Protein AF-A0A0D3DLN2-F1 (afdb_monomer_lite)

Sequence (65 aa):
MFLSASPVPQTGVSGVRHSTFGSLRLGRSSHSIASGLLCFWDSLNFKKDREFMGITILFLDENIP

pLDDT: mean 73.66, std 16.6, range [37.56, 92.44]

Structure (mmCIF, N/CA/C/O backbone):
data_AF-A0A0D3DLN2-F1
#
_entry.id   AF-A0A0D3DLN2-F1
#
loop_
_atom_site.group_PDB
_atom_site.id
_atom_site.type_symbol
_atom_site.label_atom_id
_atom_site.label_alt_id
_atom_site.label_comp_id
_atom_site.label_asym_id
_atom_site.label_entity_id
_atom_site.label_seq_id
_atom_site.pdbx_PDB_ins_code
_atom_site.Cartn_x
_atom_site.Cartn_y
_atom_site.Cartn_z
_atom_site.occupancy
_atom_site.B_iso_or_equiv
_atom_site.auth_seq_id
_atom_site.auth_comp_id
_atom_site.auth_asym_id
_atom_site.auth_atom_id
_atom_site.pdbx_PDB_model_num
ATOM 1 N N . MET A 1 1 ? 2.962 25.528 2.771 1.00 37.56 1 MET A N 1
ATOM 2 C CA . MET A 1 1 ? 4.194 24.832 2.340 1.00 37.56 1 MET A CA 1
ATOM 3 C C . MET A 1 1 ? 3.772 23.456 1.849 1.00 37.56 1 MET A C 1
ATOM 5 O O . MET A 1 1 ? 3.214 22.716 2.644 1.00 37.56 1 MET A O 1
ATOM 9 N N . PHE A 1 2 ? 3.926 23.153 0.559 1.00 39.19 2 PHE A N 1
ATOM 10 C CA . PHE A 1 2 ? 3.611 21.832 0.000 1.00 39.19 2 PHE A CA 1
ATOM 11 C C . PHE A 1 2 ? 4.925 21.069 -0.185 1.00 39.19 2 PHE A C 1
ATOM 13 O O . PHE A 1 2 ? 5.802 21.532 -0.911 1.00 39.19 2 PHE A O 1
ATOM 20 N N . LEU A 1 3 ? 5.087 19.940 0.507 1.00 40.97 3 LEU A N 1
ATOM 21 C CA . LEU A 1 3 ? 6.226 19.046 0.308 1.00 40.97 3 LEU A CA 1
ATOM 22 C C . LEU A 1 3 ? 5.955 18.215 -0.949 1.00 40.97 3 LEU A C 1
ATOM 24 O O . LEU A 1 3 ? 5.187 17.259 -0.919 1.00 40.97 3 LEU A O 1
ATOM 28 N N . SER A 1 4 ? 6.556 18.617 -2.067 1.00 50.16 4 SER A N 1
ATOM 29 C CA . SER A 1 4 ? 6.579 17.822 -3.294 1.00 50.16 4 SER A CA 1
ATOM 30 C C . SER A 1 4 ? 7.566 16.669 -3.111 1.00 50.16 4 SER A C 1
ATOM 32 O O . SER A 1 4 ? 8.777 16.872 -3.202 1.00 50.16 4 SER A O 1
ATOM 34 N N . ALA A 1 5 ? 7.066 15.464 -2.843 1.00 46.81 5 ALA A N 1
ATOM 35 C CA . ALA A 1 5 ? 7.878 14.254 -2.884 1.00 46.81 5 ALA A CA 1
ATOM 36 C C . ALA A 1 5 ? 8.119 13.876 -4.353 1.00 46.81 5 ALA A C 1
ATOM 38 O O . ALA A 1 5 ? 7.259 13.294 -5.008 1.00 46.81 5 ALA A O 1
ATOM 39 N N . SER A 1 6 ? 9.275 14.268 -4.887 1.00 39.91 6 SER A N 1
ATOM 40 C CA . SER A 1 6 ? 9.717 13.827 -6.212 1.00 39.91 6 SER A CA 1
ATOM 41 C C . SER A 1 6 ? 10.169 12.363 -6.122 1.00 39.91 6 SER A C 1
ATOM 43 O O . SER A 1 6 ? 10.995 12.064 -5.253 1.00 39.91 6 SER A O 1
ATOM 45 N N . PRO A 1 7 ? 9.670 11.437 -6.962 1.00 55.12 7 PRO A N 1
ATOM 46 C CA . PRO A 1 7 ? 10.166 10.071 -6.959 1.00 55.12 7 PRO A CA 1
ATOM 47 C C . PRO A 1 7 ? 11.591 10.083 -7.520 1.00 55.12 7 PRO A C 1
ATOM 49 O O . PRO A 1 7 ? 11.829 10.487 -8.657 1.00 55.12 7 PRO A O 1
ATOM 52 N N . VAL A 1 8 ? 12.558 9.682 -6.695 1.00 53.09 8 VAL A N 1
ATOM 53 C CA . VAL A 1 8 ? 13.935 9.455 -7.143 1.00 53.09 8 VAL A CA 1
ATOM 54 C C . VAL A 1 8 ? 13.914 8.279 -8.124 1.00 53.09 8 VAL A C 1
ATOM 56 O O . VAL A 1 8 ? 13.450 7.204 -7.740 1.00 53.09 8 VAL A O 1
ATOM 59 N N . PRO A 1 9 ? 14.429 8.424 -9.358 1.00 50.06 9 PRO A N 1
ATOM 60 C CA . PRO A 1 9 ? 14.595 7.288 -10.251 1.00 50.06 9 PRO A CA 1
ATOM 61 C C . PRO A 1 9 ? 15.638 6.346 -9.644 1.00 50.06 9 PRO A C 1
ATOM 63 O O . PRO A 1 9 ? 16.816 6.693 -9.549 1.00 50.06 9 PRO A O 1
ATOM 66 N N . GLN A 1 10 ? 15.225 5.153 -9.213 1.00 54.56 10 GLN A N 1
ATOM 67 C CA . GLN A 1 10 ? 16.146 4.110 -8.758 1.00 54.56 10 GLN A CA 1
ATOM 68 C C . GLN A 1 10 ? 16.801 3.412 -9.955 1.00 54.56 10 GLN A C 1
ATOM 70 O O . GLN A 1 10 ? 16.673 2.211 -10.167 1.00 54.56 10 GLN A O 1
ATOM 75 N N . THR A 1 11 ? 17.549 4.161 -10.756 1.00 54.81 11 THR A N 1
ATOM 76 C CA . THR A 1 11 ? 18.517 3.568 -11.674 1.00 54.81 11 THR A CA 1
ATOM 77 C C . THR A 1 11 ? 19.786 3.249 -10.887 1.00 54.81 11 THR A C 1
ATOM 79 O O . THR A 1 11 ? 20.572 4.150 -10.608 1.00 54.81 11 THR A O 1
ATOM 82 N N . GLY A 1 12 ? 19.999 1.973 -10.533 1.00 51.25 12 GLY A N 1
ATOM 83 C CA . GLY A 1 12 ? 21.364 1.469 -10.319 1.00 51.25 12 GLY A CA 1
ATOM 84 C C . GLY A 1 12 ? 21.718 0.710 -9.035 1.00 51.25 12 GLY A C 1
ATOM 85 O O . GLY A 1 12 ? 22.905 0.644 -8.731 1.00 51.25 12 GLY A O 1
ATOM 86 N N . VAL A 1 13 ? 20.788 0.076 -8.306 1.00 50.69 13 VAL A N 1
ATOM 87 C CA . VAL A 1 13 ? 21.170 -0.944 -7.299 1.00 50.69 13 VAL A CA 1
ATOM 88 C C . VAL A 1 13 ? 20.772 -2.332 -7.801 1.00 50.69 13 VAL A C 1
ATOM 90 O O . VAL A 1 13 ? 19.715 -2.861 -7.479 1.00 50.69 13 VAL A O 1
ATOM 93 N N . SER A 1 14 ? 21.648 -2.937 -8.607 1.00 52.06 14 SER A N 1
ATOM 94 C CA . SER A 1 14 ? 21.495 -4.256 -9.257 1.00 52.06 14 SER A CA 1
ATOM 95 C C . SER A 1 14 ? 21.486 -5.463 -8.287 1.00 52.06 14 SER A C 1
ATOM 97 O O . SER A 1 14 ? 21.903 -6.562 -8.653 1.00 52.06 14 SER A O 1
ATOM 99 N N . GLY A 1 15 ? 21.063 -5.278 -7.034 1.00 54.62 15 GLY A N 1
ATOM 100 C CA . GLY A 1 15 ? 21.140 -6.297 -5.982 1.00 54.62 15 GLY A CA 1
ATOM 101 C C . GLY A 1 15 ? 19.817 -6.617 -5.290 1.00 54.62 15 GLY A C 1
ATOM 102 O O . GLY A 1 15 ? 19.647 -7.735 -4.808 1.00 54.62 15 GLY A O 1
ATOM 103 N N . VAL A 1 16 ? 18.859 -5.686 -5.262 1.00 56.03 16 VAL A N 1
ATOM 104 C CA . VAL A 1 16 ? 17.573 -5.902 -4.587 1.00 56.03 16 VAL A CA 1
ATOM 105 C C . VAL A 1 16 ? 16.491 -6.080 -5.641 1.00 56.03 16 VAL A C 1
ATOM 107 O O . VAL A 1 16 ? 15.986 -5.124 -6.216 1.00 56.03 16 VAL A O 1
ATOM 110 N N . ARG A 1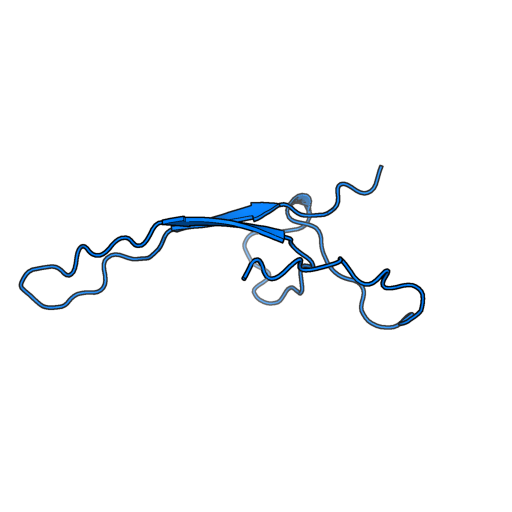 17 ? 16.149 -7.339 -5.929 1.00 72.62 17 ARG A N 1
ATOM 111 C CA . ARG A 1 17 ? 14.969 -7.651 -6.741 1.00 72.62 17 ARG A CA 1
ATOM 112 C C . ARG A 1 17 ? 13.733 -7.452 -5.875 1.00 72.62 17 ARG A C 1
ATOM 114 O O . ARG A 1 17 ? 13.420 -8.307 -5.046 1.00 72.62 17 ARG A O 1
ATOM 121 N N . HIS A 1 18 ? 13.063 -6.320 -6.047 1.00 75.81 18 HIS A N 1
ATOM 122 C CA . HIS A 1 18 ? 11.765 -6.093 -5.430 1.00 75.81 18 HIS A CA 1
ATOM 123 C C . HIS A 1 18 ? 10.704 -6.967 -6.112 1.00 75.81 18 HIS A C 1
ATOM 125 O O . HIS A 1 18 ? 10.735 -7.214 -7.315 1.00 75.81 18 HIS A O 1
ATOM 131 N N . SER A 1 19 ? 9.812 -7.509 -5.296 1.00 85.50 19 SER A N 1
ATOM 132 C CA . SER A 1 19 ? 8.641 -8.282 -5.690 1.00 85.50 19 SER A CA 1
ATOM 133 C C . SER A 1 19 ? 7.486 -7.334 -6.012 1.00 85.50 19 SER A C 1
ATOM 135 O O . SER A 1 19 ? 7.386 -6.270 -5.407 1.00 85.50 19 SER A O 1
ATOM 137 N N . THR A 1 20 ? 6.605 -7.730 -6.926 1.00 89.56 20 THR A N 1
ATOM 138 C CA . THR A 1 20 ? 5.323 -7.050 -7.179 1.00 89.56 20 THR A CA 1
ATOM 139 C C . THR A 1 20 ? 4.218 -7.680 -6.330 1.00 89.56 20 THR A C 1
ATOM 141 O O . THR A 1 20 ? 4.358 -8.822 -5.869 1.00 89.56 20 THR A O 1
ATOM 144 N N . PHE A 1 21 ? 3.089 -6.998 -6.146 1.00 89.69 21 PHE A N 1
ATOM 145 C CA . PHE A 1 21 ? 1.929 -7.534 -5.429 1.00 89.69 21 PHE A CA 1
ATOM 146 C C . PHE A 1 21 ? 1.417 -8.832 -6.060 1.00 89.69 21 PHE A C 1
ATOM 148 O O . PHE A 1 21 ? 1.051 -9.757 -5.338 1.00 89.69 21 PHE A O 1
ATOM 155 N N . GLY A 1 22 ? 1.492 -8.965 -7.389 1.00 88.62 22 GLY A N 1
ATOM 156 C CA . GLY A 1 22 ? 1.112 -10.193 -8.099 1.00 88.62 22 GLY A CA 1
ATOM 157 C C . GLY A 1 22 ? 1.983 -11.415 -7.771 1.00 88.62 22 GLY A C 1
ATOM 158 O O . GLY A 1 22 ? 1.575 -12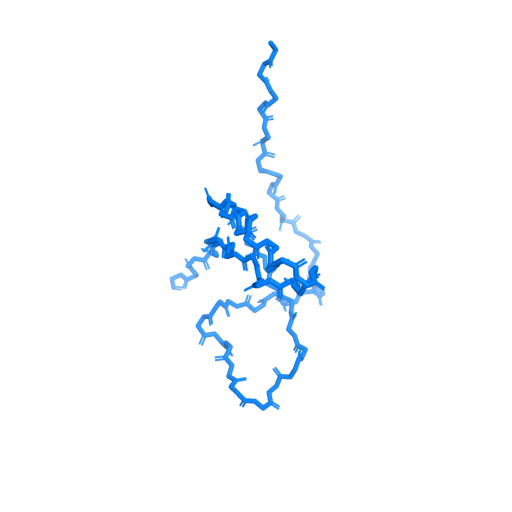.552 -7.998 1.00 88.62 22 GLY A O 1
ATOM 159 N N . SER A 1 23 ? 3.178 -11.212 -7.212 1.00 87.94 23 SER A N 1
ATOM 160 C CA . SER A 1 23 ? 4.064 -12.307 -6.803 1.00 87.94 23 SER A CA 1
ATOM 161 C C . SER A 1 23 ? 3.800 -12.825 -5.384 1.00 87.94 23 SER A C 1
ATOM 163 O O . SER A 1 23 ? 4.348 -13.870 -5.018 1.00 87.94 23 SER A O 1
ATOM 165 N N . LEU A 1 24 ? 2.957 -12.137 -4.602 1.00 88.69 24 LEU A N 1
ATOM 166 C CA . LEU A 1 24 ? 2.598 -12.544 -3.247 1.00 88.69 24 LEU A CA 1
ATOM 167 C C . LEU A 1 24 ? 1.814 -13.858 -3.262 1.00 88.69 24 LEU A C 1
ATOM 169 O O . LEU A 1 24 ? 0.841 -14.028 -3.993 1.00 88.69 24 LEU A O 1
ATOM 173 N N . ARG A 1 25 ? 2.244 -14.805 -2.426 1.00 89.88 25 ARG A N 1
ATOM 174 C CA . ARG A 1 25 ? 1.611 -16.120 -2.276 1.00 89.88 25 ARG A CA 1
ATOM 175 C C . ARG A 1 25 ? 1.566 -16.506 -0.809 1.00 89.88 25 ARG A C 1
ATOM 177 O O . ARG A 1 25 ? 2.520 -16.260 -0.067 1.00 89.88 25 ARG A O 1
ATOM 184 N N . LEU A 1 26 ? 0.481 -17.161 -0.409 1.00 92.06 26 LEU A N 1
ATOM 185 C CA . LEU A 1 26 ? 0.379 -17.757 0.918 1.00 92.06 26 LEU A CA 1
ATOM 186 C C . LEU A 1 26 ? 1.498 -18.799 1.105 1.00 92.06 26 LEU A C 1
ATOM 188 O O . LEU A 1 26 ? 1.774 -19.584 0.200 1.00 92.06 26 LEU A O 1
ATOM 192 N N .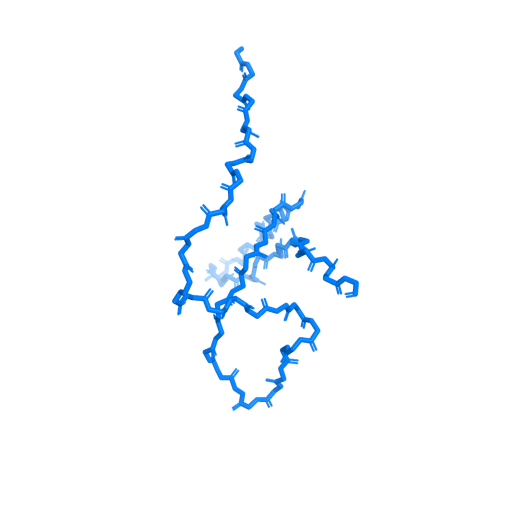 GLY A 1 27 ? 2.156 -18.786 2.267 1.00 92.44 27 GLY A N 1
ATOM 193 C CA . GLY A 1 27 ? 3.261 -19.698 2.591 1.00 92.44 27 GLY A CA 1
ATOM 194 C C . GLY A 1 27 ? 4.669 -19.122 2.398 1.00 92.44 27 GLY A C 1
ATOM 195 O O . GLY A 1 27 ? 5.636 -19.760 2.807 1.00 92.44 27 GLY A O 1
ATOM 196 N N . ARG A 1 28 ? 4.813 -17.906 1.851 1.00 86.56 28 ARG A N 1
ATOM 197 C CA . ARG A 1 28 ? 6.099 -17.194 1.801 1.00 86.56 28 ARG A CA 1
ATOM 198 C C . ARG A 1 28 ? 6.013 -15.884 2.585 1.00 86.56 28 ARG A C 1
ATOM 200 O O . ARG A 1 28 ? 5.401 -14.919 2.142 1.00 86.56 28 ARG A O 1
ATOM 207 N N . SER A 1 29 ? 6.625 -15.882 3.768 1.00 87.62 29 SER A N 1
ATOM 208 C CA . SER A 1 29 ? 6.487 -14.818 4.773 1.00 87.62 29 SER A CA 1
ATOM 209 C C . SER A 1 29 ? 7.330 -13.570 4.504 1.00 87.62 29 SER A C 1
ATOM 211 O O . SER A 1 29 ? 6.984 -12.499 4.988 1.00 87.62 29 SER A O 1
ATOM 213 N N . SER A 1 30 ? 8.424 -13.689 3.744 1.00 87.94 30 SER A N 1
ATOM 214 C CA . SER A 1 30 ? 9.354 -12.584 3.490 1.00 87.94 30 SER A CA 1
ATOM 215 C C . SER A 1 30 ? 9.363 -12.185 2.016 1.00 87.94 30 SER A C 1
ATOM 217 O O . SER A 1 30 ? 9.702 -12.992 1.145 1.00 87.94 30 SER A O 1
ATOM 219 N N . HIS A 1 31 ? 9.002 -10.927 1.763 1.00 86.12 31 HIS A N 1
ATOM 220 C CA . HIS A 1 31 ? 9.098 -10.243 0.477 1.00 86.12 31 HIS A CA 1
ATOM 221 C C . HIS A 1 31 ? 9.489 -8.782 0.713 1.00 86.12 31 HIS A C 1
ATOM 223 O O . HIS A 1 31 ? 9.179 -8.208 1.755 1.00 86.12 31 HIS A O 1
ATOM 229 N N . SER A 1 32 ? 10.145 -8.178 -0.273 1.00 87.44 32 SER A N 1
ATOM 230 C CA . SER A 1 32 ? 10.371 -6.735 -0.332 1.00 87.44 32 SER A CA 1
ATOM 231 C C . SER A 1 32 ? 9.635 -6.203 -1.551 1.00 87.44 32 SER A C 1
ATOM 233 O O . SER A 1 32 ? 9.853 -6.719 -2.643 1.00 87.44 32 SER A O 1
ATOM 235 N N . ILE A 1 33 ? 8.767 -5.212 -1.365 1.00 87.50 33 ILE A N 1
ATOM 236 C CA . ILE A 1 33 ? 7.966 -4.595 -2.428 1.00 87.50 33 ILE A CA 1
ATOM 237 C C . ILE A 1 33 ? 8.2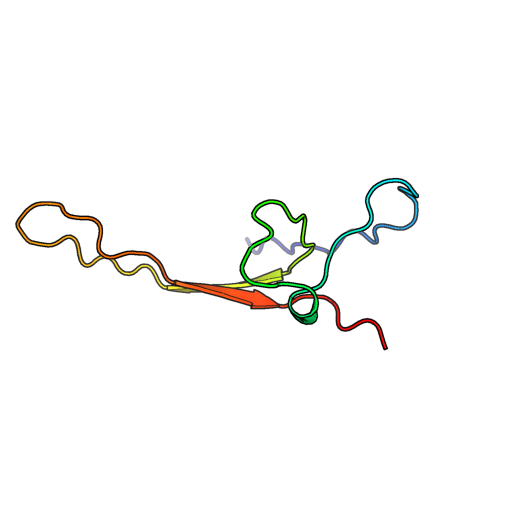85 -3.103 -2.440 1.00 87.50 33 ILE A C 1
ATOM 239 O O . ILE A 1 33 ? 8.312 -2.471 -1.383 1.00 87.50 33 ILE A O 1
ATOM 243 N N . ALA A 1 34 ? 8.535 -2.557 -3.626 1.00 88.69 34 ALA A N 1
ATOM 244 C CA . ALA A 1 34 ? 8.551 -1.118 -3.840 1.00 88.69 34 ALA A CA 1
ATOM 245 C C . ALA A 1 34 ? 7.118 -0.678 -4.169 1.00 88.69 34 ALA A C 1
ATOM 247 O O . ALA A 1 34 ? 6.522 -1.183 -5.118 1.00 88.69 34 ALA A O 1
ATOM 248 N N . SER A 1 35 ? 6.542 0.211 -3.359 1.00 88.75 35 SER A N 1
ATOM 249 C CA . SER A 1 35 ? 5.149 0.634 -3.524 1.00 88.75 35 SER A CA 1
ATOM 250 C C . SER A 1 35 ? 4.925 2.088 -3.121 1.00 88.75 35 SER A C 1
ATOM 252 O O . SER A 1 35 ? 5.492 2.552 -2.130 1.00 88.75 35 SER A O 1
ATOM 254 N N . GLY A 1 36 ? 4.036 2.777 -3.833 1.00 90.69 36 GLY A N 1
ATOM 255 C CA . GLY A 1 36 ? 3.491 4.076 -3.454 1.00 90.69 36 GLY A CA 1
ATOM 256 C C . GLY A 1 36 ? 2.298 3.932 -2.507 1.00 90.69 36 GLY A C 1
ATOM 257 O O . GLY A 1 36 ? 1.417 3.102 -2.724 1.00 90.69 36 GLY A O 1
ATOM 258 N N . LEU A 1 37 ? 2.257 4.748 -1.453 1.00 89.81 37 LEU A N 1
ATOM 259 C CA . LEU A 1 37 ? 1.130 4.825 -0.522 1.00 89.81 37 LEU A CA 1
ATOM 260 C C . LEU A 1 37 ? 0.006 5.676 -1.130 1.00 89.81 37 LEU A C 1
ATOM 262 O O . LEU A 1 37 ? 0.221 6.855 -1.402 1.00 89.81 37 LEU A O 1
ATOM 266 N N . LEU A 1 38 ? -1.186 5.101 -1.311 1.00 89.25 38 LEU A N 1
ATOM 267 C CA . LEU A 1 38 ? -2.333 5.797 -1.905 1.00 89.25 38 LEU A CA 1
ATOM 268 C C . LEU A 1 38 ? -3.337 6.287 -0.857 1.00 89.25 38 LEU A C 1
ATOM 270 O O . LEU A 1 38 ? -3.846 7.399 -0.960 1.00 89.25 38 LEU A O 1
ATOM 274 N N . CYS A 1 39 ? -3.639 5.466 0.151 1.00 86.94 39 CYS A N 1
ATOM 275 C CA . CYS A 1 39 ? -4.582 5.828 1.204 1.00 86.94 39 CYS A CA 1
ATOM 276 C C . CYS A 1 39 ? -4.194 5.177 2.531 1.00 86.94 39 CYS A C 1
ATOM 278 O O . CYS A 1 39 ? -3.868 3.990 2.583 1.00 86.94 39 CYS A O 1
ATOM 280 N N . PHE A 1 40 ? -4.265 5.961 3.603 1.00 82.56 40 PHE A N 1
ATOM 281 C CA . PHE A 1 40 ? -4.151 5.486 4.973 1.00 82.56 40 PHE A CA 1
ATOM 282 C C . PHE A 1 40 ? -5.528 5.587 5.620 1.00 82.56 40 PHE A C 1
ATOM 284 O O . PHE A 1 40 ? -5.991 6.687 5.923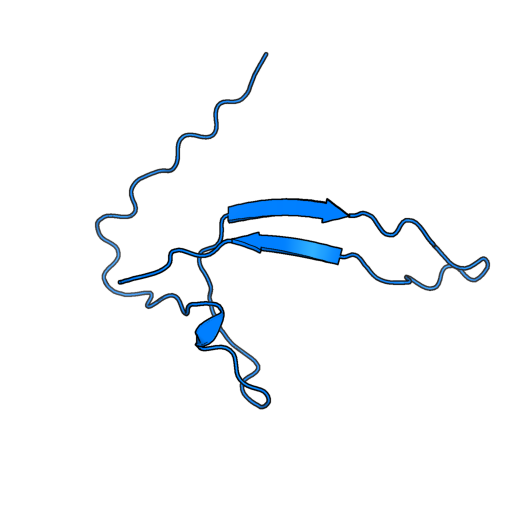 1.00 82.56 40 PHE A O 1
ATOM 291 N N . TRP A 1 41 ? -6.196 4.449 5.795 1.00 78.25 41 TRP A N 1
ATOM 292 C CA . TRP A 1 41 ? -7.431 4.395 6.558 1.00 78.25 41 TRP A CA 1
ATOM 293 C C . TRP A 1 41 ? -7.086 4.013 7.990 1.00 78.25 41 TRP A C 1
ATOM 295 O O . TRP A 1 41 ? -6.836 2.842 8.302 1.00 78.25 41 TRP A O 1
ATOM 305 N N . ASP A 1 42 ? -7.053 5.017 8.863 1.00 69.56 42 ASP A N 1
ATOM 306 C CA . ASP A 1 42 ? -6.957 4.752 10.287 1.00 69.56 42 ASP A CA 1
ATOM 307 C C . ASP A 1 42 ? -8.296 4.185 10.749 1.00 69.56 42 ASP A C 1
ATOM 309 O O . ASP A 1 42 ? -9.306 4.885 10.855 1.00 69.56 42 ASP A O 1
ATOM 313 N N . SER A 1 43 ? -8.319 2.881 11.001 1.00 61.47 43 SER A N 1
ATOM 314 C CA . SER A 1 43 ? -9.384 2.280 11.783 1.00 61.47 43 SER A CA 1
ATOM 315 C C . SER A 1 43 ? -9.070 2.615 13.242 1.00 61.47 43 SER A C 1
ATOM 317 O O . SER A 1 43 ? -8.635 1.788 14.043 1.00 61.47 43 SER A O 1
ATOM 319 N N . LEU A 1 44 ? -9.308 3.878 13.601 1.00 61.44 44 LEU A N 1
ATOM 320 C CA . LEU A 1 44 ? -9.377 4.301 14.990 1.00 61.44 44 LEU A CA 1
ATOM 321 C C . LEU A 1 44 ? -10.694 3.787 15.584 1.00 61.44 44 LEU A C 1
ATOM 323 O O . LEU A 1 44 ? -11.573 4.540 15.983 1.00 61.44 44 LEU A O 1
ATOM 327 N N . ASN A 1 45 ? -10.848 2.470 15.605 1.00 62.03 45 ASN A N 1
ATOM 328 C CA . ASN A 1 45 ? -11.865 1.780 16.367 1.00 62.03 45 ASN A CA 1
ATOM 329 C C . ASN A 1 45 ? -11.123 0.949 17.397 1.00 62.03 45 ASN A C 1
ATOM 331 O O . ASN A 1 45 ? -11.073 -0.270 17.318 1.00 62.03 45 ASN A O 1
ATOM 335 N N . PHE A 1 46 ? -10.497 1.617 18.365 1.00 67.00 46 PHE A N 1
ATOM 336 C CA . PHE A 1 46 ? -10.176 0.928 19.603 1.00 67.00 46 PHE A CA 1
ATOM 337 C C . PHE A 1 46 ? -11.497 0.416 20.166 1.00 67.00 46 PHE A C 1
ATOM 339 O O . PHE A 1 46 ? -12.407 1.205 20.440 1.00 67.00 46 PHE A O 1
ATOM 346 N N . LYS A 1 47 ? -11.623 -0.902 20.340 1.00 69.94 47 LYS A N 1
ATOM 347 C CA . LYS A 1 47 ? -12.693 -1.424 21.190 1.00 69.94 47 LYS A CA 1
ATOM 348 C C . LYS A 1 47 ? -12.604 -0.730 22.545 1.00 69.94 47 LYS A C 1
ATOM 350 O O . LYS A 1 47 ? -11.532 -0.289 22.966 1.00 69.94 47 LYS A O 1
ATOM 355 N N . LYS A 1 48 ? -13.721 -0.687 23.266 1.00 72.75 48 LYS A N 1
ATOM 356 C CA . LYS A 1 48 ? -13.779 -0.162 24.640 1.00 72.75 48 LYS A CA 1
ATOM 357 C C . LYS A 1 48 ? -12.714 -0.797 25.562 1.00 72.75 48 LYS A C 1
ATOM 359 O O . LYS A 1 48 ? -12.290 -0.174 26.531 1.00 72.75 48 LYS A O 1
ATOM 364 N N . ASP A 1 49 ? -12.219 -1.971 25.170 1.00 73.50 49 ASP A N 1
ATOM 365 C CA . ASP A 1 49 ? -11.214 -2.799 25.841 1.00 73.50 49 ASP A CA 1
ATOM 366 C C . ASP A 1 49 ? -9.765 -2.500 25.390 1.00 73.50 49 ASP A C 1
ATOM 368 O O . ASP A 1 49 ? -8.829 -3.174 25.81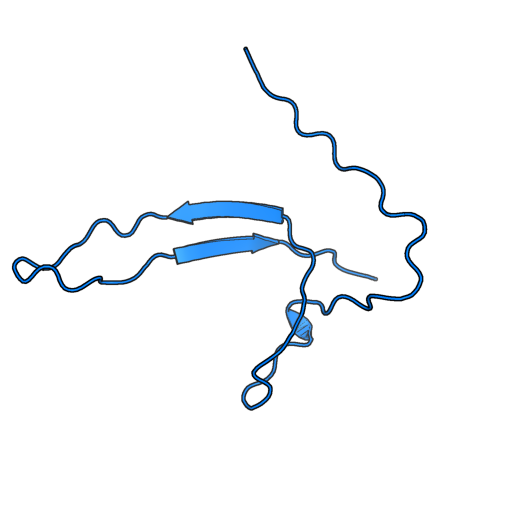0 1.00 73.50 49 ASP A O 1
ATOM 372 N N . ARG A 1 50 ? -9.564 -1.480 24.540 1.00 72.06 50 ARG A N 1
ATOM 373 C CA . ARG A 1 50 ? -8.290 -1.098 23.898 1.00 72.06 50 ARG A CA 1
ATOM 374 C C . ARG A 1 50 ? -7.722 -2.140 22.929 1.00 72.06 50 ARG A C 1
ATOM 376 O O . ARG A 1 50 ? -6.559 -2.035 22.544 1.00 72.06 50 ARG A O 1
ATOM 383 N N . GLU A 1 51 ? -8.528 -3.108 22.493 1.00 82.31 51 GLU A N 1
ATOM 384 C CA . GLU A 1 51 ? -8.129 -4.016 21.417 1.00 82.31 51 GLU A CA 1
ATOM 385 C C . GLU A 1 51 ? -7.981 -3.221 20.114 1.00 82.31 51 GLU A C 1
ATOM 387 O O . GLU A 1 51 ? -8.897 -2.513 19.683 1.00 82.31 51 GLU A O 1
ATOM 392 N N . PHE A 1 52 ? -6.804 -3.328 19.503 1.00 79.19 52 PHE A N 1
ATOM 393 C CA . PHE A 1 52 ? -6.519 -2.763 18.194 1.00 79.19 52 PHE A CA 1
ATOM 394 C C . PHE A 1 52 ? -7.326 -3.516 17.132 1.00 79.19 52 PHE A C 1
ATOM 396 O O . PHE A 1 52 ? -7.104 -4.706 16.919 1.00 79.19 52 PHE A O 1
ATOM 403 N N . MET A 1 53 ? -8.254 -2.833 16.459 1.00 80.31 53 MET A N 1
ATOM 404 C CA . MET A 1 53 ? -9.096 -3.457 15.428 1.00 80.31 53 MET A CA 1
ATOM 405 C C . MET A 1 53 ? -8.448 -3.530 14.042 1.00 80.31 53 MET A C 1
ATOM 407 O O . MET A 1 53 ? -9.036 -4.091 13.122 1.00 80.31 53 MET A O 1
ATOM 411 N N . GLY A 1 54 ? -7.219 -3.037 13.898 1.00 80.62 54 GLY A N 1
ATOM 412 C CA . GLY A 1 54 ? -6.503 -3.035 12.629 1.00 80.62 54 GLY A CA 1
ATOM 413 C C . GLY A 1 54 ? -6.412 -1.643 12.020 1.00 80.62 54 GLY A C 1
ATOM 414 O O . GLY A 1 54 ? -7.123 -0.720 12.405 1.00 80.62 54 GLY A O 1
ATOM 415 N N . ILE A 1 55 ? -5.534 -1.518 11.035 1.00 83.81 55 ILE A N 1
ATOM 416 C CA . ILE A 1 55 ? -5.471 -0.394 10.101 1.00 83.81 55 ILE A CA 1
ATOM 417 C C . ILE A 1 55 ? -5.563 -0.970 8.698 1.00 83.81 55 ILE A C 1
ATOM 419 O O . ILE A 1 55 ? -5.103 -2.087 8.453 1.00 83.81 55 ILE A O 1
ATOM 423 N N . THR A 1 56 ? -6.152 -0.218 7.776 1.00 87.38 56 THR A N 1
ATOM 424 C CA . THR A 1 56 ? -6.157 -0.596 6.362 1.00 87.38 56 THR A CA 1
ATOM 425 C C . THR A 1 56 ? -5.328 0.418 5.597 1.00 87.38 56 THR A C 1
ATOM 427 O O . THR A 1 56 ? -5.567 1.621 5.679 1.00 87.38 56 THR A O 1
ATOM 430 N N . ILE A 1 57 ? -4.337 -0.069 4.857 1.00 89.94 57 ILE A N 1
ATOM 431 C CA . ILE A 1 57 ? -3.456 0.768 4.048 1.00 89.94 57 ILE A CA 1
ATOM 432 C C . ILE A 1 57 ? -3.545 0.296 2.603 1.00 89.94 57 ILE A C 1
ATOM 434 O O . ILE A 1 57 ? -3.416 -0.898 2.332 1.00 89.94 57 ILE A O 1
ATOM 438 N N . LEU A 1 58 ? -3.770 1.232 1.686 1.00 91.44 58 LEU A N 1
ATOM 439 C CA . LEU A 1 58 ? -3.827 0.965 0.256 1.00 91.44 58 LEU A CA 1
ATOM 440 C C . LEU A 1 58 ? -2.530 1.425 -0.409 1.00 91.44 58 LEU A C 1
ATOM 442 O O . LEU A 1 58 ? -2.145 2.592 -0.296 1.00 91.44 58 LEU A O 1
ATOM 446 N N . PHE A 1 59 ? -1.893 0.507 -1.129 1.00 92.06 59 PHE A N 1
ATOM 447 C CA . PHE A 1 59 ? -0.650 0.728 -1.858 1.00 92.06 59 PHE A CA 1
ATOM 448 C C . PHE A 1 59 ? -0.825 0.431 -3.352 1.00 92.06 59 PHE A C 1
ATOM 450 O O . PHE A 1 59 ? -1.674 -0.372 -3.735 1.00 92.06 59 PHE A O 1
ATOM 457 N N . LEU A 1 60 ? 0.013 1.057 -4.176 1.00 91.62 60 LEU A N 1
ATOM 458 C CA . LEU A 1 60 ? 0.189 0.769 -5.600 1.00 91.62 60 LEU A CA 1
ATOM 459 C C . LEU A 1 60 ? 1.637 0.338 -5.842 1.00 91.62 60 LEU A C 1
ATOM 461 O O . LEU A 1 60 ? 2.546 0.974 -5.313 1.00 91.62 60 LEU A O 1
ATOM 465 N N . ASP A 1 61 ? 1.864 -0.710 -6.625 1.00 89.44 61 ASP A N 1
ATOM 466 C CA . ASP A 1 61 ? 3.193 -1.078 -7.112 1.00 89.44 61 ASP A CA 1
ATOM 467 C C . ASP A 1 61 ? 3.362 -0.720 -8.590 1.00 89.44 61 ASP A C 1
ATOM 469 O O . ASP A 1 61 ? 2.425 -0.324 -9.289 1.00 89.44 61 ASP A O 1
ATOM 473 N N . GLU A 1 62 ? 4.602 -0.809 -9.054 1.00 78.38 62 GLU A N 1
ATOM 474 C CA . GLU A 1 62 ? 4.922 -0.644 -10.463 1.00 78.38 62 GLU A CA 1
ATOM 475 C C . GLU A 1 62 ? 4.428 -1.873 -11.232 1.00 78.38 62 GLU A C 1
ATOM 477 O O . GLU A 1 62 ? 4.885 -2.995 -11.001 1.00 78.38 62 GLU A O 1
ATOM 482 N N . ASN A 1 63 ? 3.506 -1.670 -12.173 1.00 70.06 63 ASN A N 1
ATOM 483 C CA . ASN A 1 63 ? 3.154 -2.720 -13.117 1.00 70.06 63 ASN A CA 1
ATOM 484 C C . ASN A 1 63 ? 4.272 -2.806 -14.162 1.00 70.06 63 ASN A C 1
ATOM 486 O O . ASN A 1 63 ? 4.350 -1.956 -15.049 1.00 70.06 63 ASN A O 1
ATOM 490 N N . ILE A 1 64 ? 5.164 -3.787 -14.023 1.00 65.62 64 ILE A N 1
ATOM 491 C CA . ILE A 1 64 ? 6.189 -4.066 -15.033 1.00 65.62 64 ILE A CA 1
ATOM 492 C C . ILE A 1 64 ? 5.470 -4.742 -16.216 1.00 65.62 64 ILE A C 1
ATOM 494 O O . ILE A 1 64 ? 4.918 -5.825 -16.006 1.00 65.62 64 ILE A O 1
ATOM 498 N N . PRO A 1 65 ? 5.404 -4.113 -17.407 1.00 57.94 65 PRO A N 1
ATOM 499 C CA . PRO A 1 65 ? 4.750 -4.697 -18.578 1.00 57.94 65 PRO A CA 1
ATOM 500 C C . PRO A 1 65 ? 5.459 -5.952 -19.102 1.00 57.94 65 PRO A C 1
ATOM 502 O O . PRO A 1 65 ? 6.689 -6.088 -18.894 1.00 57.94 65 PRO A O 1
#

Secondary structure (DSSP, 8-state):
-----PPP-----TT--PBPGGG--TT-----B-EEEEEEE------TT------EEEEEE----

Radius of gyration: 16.51 Å; chains: 1; bounding box: 35×44×44 Å

Organism: NCBI:txid109376

Foldseek 3Di:
DDDPPDDDPPPDDPPDDADAPVPDDPPDDDGHFDWDWDDKAPPPCLDPVRDRPDTDTDIGGDDDD